Protein AF-A0A5R8Y5Y8-F1 (afdb_monomer)

Sequence (75 aa):
MSDYDVIKVRATGLKLSGLLWSHYRRRIVGAVEAVLVSNPGLSAFVELPLGAEIKVPVASSFEAAEQITAVRIFD

Nearest PDB structures (foldseek):
  7bax-assembly1_A  TM=6.794E-01  e=1.456E+00  Lotus japonicus

Solvent-accessible surface area (backbone atoms only — not comparable to full-atom values): 4835 Å² total; per-residue (Å²): 130,76,73,47,45,78,46,68,35,86,49,77,85,38,32,67,70,58,52,48,38,71,70,66,74,52,93,62,89,65,50,68,59,54,29,42,71,66,32,80,72,55,80,79,44,86,44,49,59,69,67,39,74,43,50,38,64,41,77,70,74,52,57,74,71,66,69,66,80,83,73,82,90,77,134

Structure (mmCIF, N/CA/C/O backbone):
data_AF-A0A5R8Y5Y8-F1
#
_entry.id   AF-A0A5R8Y5Y8-F1
#
loop_
_atom_site.group_PDB
_atom_site.id
_atom_site.type_symbol
_atom_site.label_atom_id
_atom_site.label_alt_id
_atom_site.label_comp_id
_atom_site.label_asym_id
_atom_site.label_entity_id
_atom_site.label_seq_id
_atom_site.pdbx_PDB_ins_code
_atom_site.Cartn_x
_atom_site.Cartn_y
_atom_site.Cartn_z
_atom_site.occupancy
_atom_site.B_iso_or_equiv
_atom_site.auth_seq_id
_atom_site.auth_comp_id
_atom_site.auth_asym_id
_atom_site.auth_atom_id
_atom_site.pdbx_PDB_model_num
ATOM 1 N N . MET A 1 1 ? 20.810 -2.034 -1.573 1.00 52.81 1 MET A N 1
ATOM 2 C CA . MET A 1 1 ? 19.709 -1.061 -1.413 1.00 52.81 1 MET A CA 1
ATOM 3 C C . MET A 1 1 ? 18.442 -1.878 -1.296 1.00 52.81 1 MET A C 1
ATOM 5 O O . MET A 1 1 ? 18.348 -2.854 -2.023 1.00 52.81 1 MET A O 1
ATOM 9 N N . SER A 1 2 ? 17.554 -1.584 -0.348 1.00 63.44 2 SER A N 1
ATOM 10 C CA . SER A 1 2 ? 16.295 -2.330 -0.245 1.00 63.44 2 SER A CA 1
ATOM 11 C C . SER A 1 2 ? 15.447 -2.077 -1.490 1.00 63.44 2 SER A C 1
ATOM 13 O O . SER A 1 2 ? 15.344 -0.935 -1.927 1.00 63.44 2 SER A O 1
ATOM 15 N N . ASP A 1 3 ? 14.820 -3.119 -2.033 1.00 86.81 3 ASP A N 1
ATOM 16 C CA . ASP A 1 3 ? 13.979 -3.035 -3.241 1.00 86.81 3 ASP A CA 1
ATOM 17 C C . ASP A 1 3 ? 12.615 -2.358 -2.987 1.00 86.81 3 ASP A C 1
ATOM 19 O O . ASP A 1 3 ? 11.747 -2.306 -3.864 1.00 86.81 3 ASP A O 1
ATOM 23 N N . TYR A 1 4 ? 12.407 -1.856 -1.767 1.00 92.62 4 TYR A N 1
ATOM 24 C CA . TYR A 1 4 ? 11.177 -1.249 -1.287 1.00 92.62 4 TYR A CA 1
ATOM 25 C C . TYR A 1 4 ? 11.447 -0.158 -0.244 1.00 92.62 4 TYR A C 1
ATOM 27 O O . TYR A 1 4 ? 12.352 -0.270 0.586 1.00 92.62 4 TYR A O 1
ATOM 35 N N . ASP A 1 5 ? 10.581 0.847 -0.250 1.00 94.31 5 ASP A N 1
ATOM 36 C CA . ASP A 1 5 ? 10.412 1.848 0.793 1.00 94.31 5 ASP A CA 1
ATOM 37 C C . ASP A 1 5 ? 9.289 1.433 1.752 1.00 94.31 5 ASP A C 1
ATOM 39 O O . ASP A 1 5 ? 8.344 0.735 1.378 1.00 94.31 5 ASP A O 1
ATOM 43 N N . VAL A 1 6 ? 9.366 1.874 3.009 1.00 95.38 6 VAL A N 1
ATOM 44 C CA . VAL A 1 6 ? 8.284 1.693 3.988 1.00 95.38 6 VAL A CA 1
ATOM 45 C C . VAL A 1 6 ? 7.621 3.038 4.241 1.00 95.38 6 VAL A C 1
ATOM 47 O O . VAL A 1 6 ? 8.235 3.962 4.775 1.00 95.38 6 VAL A O 1
ATOM 50 N N . ILE A 1 7 ? 6.351 3.152 3.858 1.00 95.19 7 ILE A N 1
ATOM 51 C CA . ILE A 1 7 ? 5.582 4.390 3.970 1.00 95.19 7 ILE A CA 1
ATOM 52 C C . ILE A 1 7 ? 4.554 4.239 5.083 1.00 95.19 7 ILE A C 1
ATOM 54 O O . ILE A 1 7 ? 3.675 3.380 5.028 1.00 95.19 7 ILE A O 1
ATOM 58 N N . LYS A 1 8 ? 4.642 5.115 6.087 1.00 96.19 8 LYS A N 1
ATOM 59 C CA . LYS A 1 8 ? 3.652 5.195 7.162 1.00 96.19 8 LYS A CA 1
ATOM 60 C C . LYS A 1 8 ? 2.462 6.049 6.739 1.00 96.19 8 LYS A C 1
ATOM 62 O O . LYS A 1 8 ? 2.639 7.203 6.344 1.00 96.19 8 LYS A O 1
ATOM 67 N N . VAL A 1 9 ? 1.251 5.523 6.886 1.00 95.00 9 VAL A N 1
ATOM 68 C CA . VAL A 1 9 ? 0.003 6.249 6.618 1.00 95.00 9 VAL A CA 1
ATOM 69 C C . VAL A 1 9 ? -0.224 7.286 7.717 1.00 95.00 9 VAL A C 1
ATOM 71 O O . VAL A 1 9 ? -0.388 6.940 8.886 1.00 95.00 9 VAL A O 1
ATOM 74 N N . ARG A 1 10 ? -0.220 8.573 7.354 1.00 92.06 10 ARG A N 1
ATOM 75 C CA . ARG A 1 10 ? -0.339 9.698 8.307 1.00 92.06 10 ARG A CA 1
ATOM 76 C C . ARG A 1 10 ? -1.683 10.427 8.263 1.00 92.06 10 ARG A C 1
ATOM 78 O O . ARG A 1 10 ? -1.904 11.305 9.087 1.00 92.06 10 ARG A O 1
ATOM 85 N N . ALA A 1 11 ? -2.556 10.083 7.321 1.00 89.62 11 ALA A N 1
ATOM 86 C CA . ALA A 1 11 ? -3.850 10.730 7.131 1.00 89.62 11 ALA A CA 1
ATOM 87 C C . ALA A 1 11 ? -4.952 9.688 6.906 1.00 89.62 11 ALA A C 1
ATOM 89 O O . ALA A 1 11 ? -4.699 8.633 6.324 1.00 89.62 11 ALA A O 1
ATOM 90 N N . THR A 1 12 ? -6.162 10.000 7.367 1.00 90.75 12 THR A N 1
ATOM 91 C CA . THR A 1 12 ? -7.384 9.232 7.091 1.00 90.75 12 TH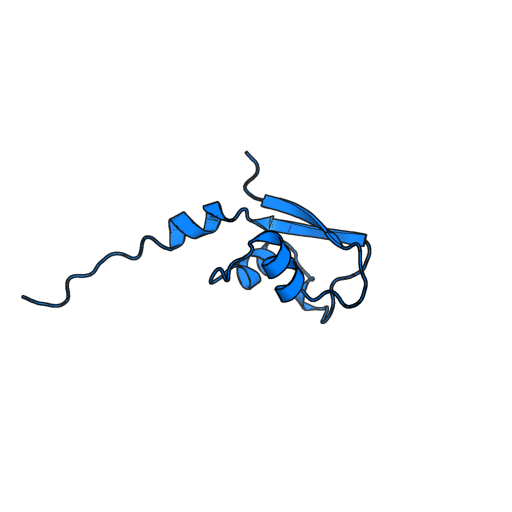R A CA 1
ATOM 92 C C . THR A 1 12 ? -7.898 9.526 5.678 1.00 90.75 12 THR A C 1
ATOM 94 O O . THR A 1 12 ? -7.494 10.514 5.063 1.00 90.75 12 THR A O 1
ATOM 97 N N . GLY A 1 13 ? -8.751 8.660 5.118 1.00 91.94 13 GLY A N 1
ATOM 98 C CA . GLY A 1 13 ? -9.278 8.846 3.759 1.00 91.94 13 GLY A CA 1
ATOM 99 C C . GLY A 1 13 ? -8.279 8.554 2.632 1.00 91.94 13 GLY A C 1
ATOM 100 O O . GLY A 1 13 ? -8.607 8.691 1.452 1.00 91.94 13 GLY A O 1
ATOM 101 N N . LEU A 1 14 ? -7.037 8.176 2.961 1.00 94.62 14 LEU A N 1
ATOM 102 C CA . LEU A 1 14 ? -5.991 7.967 1.967 1.00 94.62 14 LEU A CA 1
ATOM 103 C C . LEU A 1 14 ? -6.213 6.641 1.239 1.00 94.62 14 LEU A C 1
ATOM 105 O O . LEU A 1 14 ? -6.160 5.575 1.840 1.00 94.62 14 LEU A O 1
ATOM 109 N N . LYS A 1 15 ? -6.403 6.693 -0.077 1.00 95.00 15 LYS A N 1
ATOM 110 C CA . LYS A 1 15 ? -6.466 5.496 -0.926 1.00 95.00 15 LYS A CA 1
ATOM 111 C C . LYS A 1 15 ? -5.072 5.072 -1.372 1.00 95.00 15 LYS A C 1
ATOM 113 O O . LYS A 1 15 ? -4.191 5.916 -1.549 1.00 95.00 15 LYS A O 1
ATOM 118 N N . LEU A 1 16 ? -4.905 3.779 -1.657 1.00 93.88 16 LEU A N 1
ATOM 119 C CA . LEU A 1 16 ? -3.648 3.233 -2.176 1.00 93.88 16 LEU A CA 1
ATOM 120 C C . LEU A 1 16 ? -3.175 3.969 -3.438 1.00 93.88 16 LEU A C 1
ATOM 122 O O . LEU A 1 16 ? -2.025 4.385 -3.512 1.00 93.88 16 LEU A O 1
ATOM 126 N N . SER A 1 17 ? -4.070 4.226 -4.393 1.00 92.12 17 SER A N 1
ATOM 127 C CA . SER A 1 17 ? -3.745 4.984 -5.608 1.00 92.12 17 SER A CA 1
ATOM 128 C C . SER A 1 17 ? -3.230 6.400 -5.321 1.00 92.12 17 SER A C 1
ATOM 130 O O . SER A 1 17 ? -2.299 6.855 -5.981 1.00 92.12 17 SER A O 1
ATOM 132 N N . GLY A 1 18 ? -3.788 7.081 -4.316 1.00 93.88 18 GLY A N 1
ATOM 133 C CA . GLY A 1 18 ? -3.333 8.406 -3.887 1.00 93.88 18 GLY A CA 1
ATOM 134 C C . GLY A 1 18 ? -1.944 8.369 -3.248 1.00 93.88 18 GLY A C 1
ATOM 135 O O . GLY A 1 18 ? -1.109 9.226 -3.538 1.00 93.88 18 GLY A O 1
ATOM 136 N N . LEU A 1 19 ? -1.668 7.343 -2.436 1.00 94.69 19 LEU A N 1
ATOM 137 C CA . LEU A 1 19 ? -0.343 7.119 -1.857 1.00 94.69 19 LEU A CA 1
ATOM 138 C C . LEU A 1 19 ? 0.706 6.877 -2.950 1.00 94.69 19 LEU A C 1
ATOM 140 O O . LEU A 1 19 ? 1.743 7.540 -2.953 1.00 94.69 19 LEU A O 1
ATOM 144 N N . LEU A 1 20 ? 0.420 5.990 -3.908 1.00 94.62 20 LEU A N 1
ATOM 145 C CA . LEU A 1 20 ? 1.343 5.684 -5.005 1.00 94.62 20 LEU A CA 1
ATOM 146 C C . LEU A 1 20 ? 1.561 6.888 -5.925 1.00 94.62 20 LEU A C 1
ATOM 148 O O . LEU A 1 20 ? 2.691 7.138 -6.337 1.00 94.62 20 LEU A O 1
ATOM 152 N N . TRP A 1 21 ? 0.523 7.685 -6.190 1.00 94.25 21 TRP A N 1
ATOM 153 C CA . TRP A 1 21 ? 0.668 8.941 -6.928 1.00 94.25 21 TRP A CA 1
ATOM 154 C C . TRP A 1 21 ? 1.595 9.927 -6.211 1.00 94.25 21 TRP A C 1
ATOM 156 O O . TRP A 1 21 ? 2.482 10.512 -6.831 1.00 94.25 21 TRP A O 1
ATOM 166 N N . SER A 1 22 ? 1.426 10.097 -4.897 1.00 93.06 22 SER A N 1
ATOM 167 C CA . SER A 1 22 ? 2.280 10.988 -4.108 1.00 93.06 22 SER A CA 1
ATOM 168 C C . SER A 1 22 ? 3.732 10.513 -4.061 1.00 93.06 22 SER A C 1
ATOM 170 O O . SER A 1 22 ? 4.638 11.349 -4.034 1.00 93.06 22 SER A O 1
ATOM 172 N N . HIS A 1 23 ? 3.944 9.196 -4.026 1.00 93.94 23 HIS A N 1
ATOM 173 C CA . HIS A 1 23 ? 5.266 8.590 -3.935 1.00 93.94 23 HIS A CA 1
ATOM 174 C C . HIS A 1 23 ? 6.004 8.601 -5.281 1.00 93.94 23 HIS A C 1
ATOM 176 O O . HIS A 1 23 ? 7.106 9.134 -5.361 1.00 93.94 23 HIS A O 1
ATOM 182 N N . TYR A 1 24 ? 5.388 8.095 -6.353 1.00 93.56 24 TYR A N 1
ATOM 183 C CA . TYR A 1 24 ? 6.045 7.978 -7.659 1.00 93.56 24 TYR A CA 1
ATOM 184 C C . TYR A 1 24 ? 5.946 9.234 -8.526 1.00 93.56 24 TYR A C 1
ATOM 186 O O . TYR A 1 24 ? 6.726 9.381 -9.462 1.00 93.56 24 TYR A O 1
ATOM 194 N N . ARG A 1 25 ? 4.963 10.116 -8.278 1.00 93.31 25 ARG A N 1
ATOM 195 C CA . ARG A 1 25 ? 4.649 11.303 -9.107 1.00 93.31 25 ARG A CA 1
ATOM 196 C C . ARG A 1 25 ? 4.370 11.004 -10.588 1.00 93.31 25 ARG A C 1
ATOM 198 O O . ARG A 1 25 ? 4.299 11.919 -11.401 1.00 93.31 25 ARG A O 1
ATOM 205 N N . ARG A 1 26 ? 4.167 9.731 -10.928 1.00 91.19 26 ARG A N 1
ATOM 206 C CA . ARG A 1 26 ? 3.791 9.226 -12.249 1.00 91.19 26 ARG A CA 1
ATOM 207 C C . ARG A 1 26 ? 2.932 7.977 -12.087 1.00 91.19 26 ARG A C 1
ATOM 209 O O . ARG A 1 26 ? 2.942 7.337 -11.035 1.00 91.19 26 ARG A O 1
ATOM 216 N N . ARG A 1 27 ? 2.203 7.610 -13.139 1.00 88.12 27 ARG A N 1
ATOM 217 C CA . ARG A 1 27 ? 1.520 6.315 -13.201 1.00 88.12 27 ARG A CA 1
ATOM 218 C C . ARG A 1 27 ? 2.540 5.243 -13.584 1.00 88.12 27 ARG A C 1
ATOM 220 O O . ARG A 1 27 ? 3.211 5.391 -14.596 1.00 88.12 27 ARG A O 1
ATOM 227 N N . ILE A 1 28 ? 2.620 4.178 -12.793 1.00 90.19 28 ILE A N 1
ATOM 228 C CA . ILE A 1 28 ? 3.433 2.991 -13.082 1.00 90.19 28 ILE A CA 1
ATOM 229 C C . ILE A 1 28 ? 2.478 1.804 -13.220 1.00 90.19 28 ILE A C 1
ATOM 231 O O . ILE A 1 28 ? 1.644 1.572 -12.340 1.00 90.19 28 ILE A O 1
ATOM 235 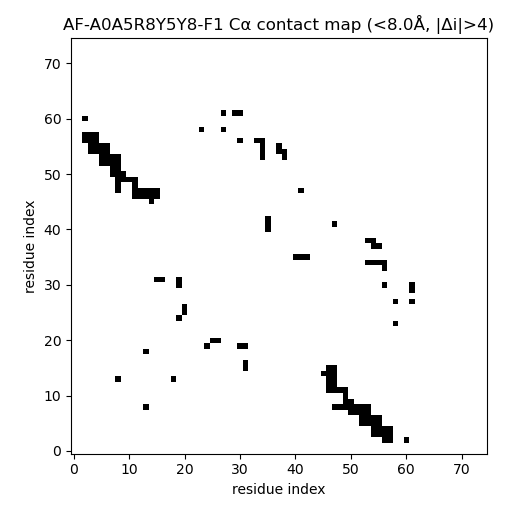N N . VAL A 1 29 ? 2.549 1.095 -14.346 1.00 88.50 29 VAL A N 1
ATOM 236 C CA . VAL A 1 29 ? 1.728 -0.100 -14.600 1.00 88.50 29 VAL A CA 1
ATOM 237 C C . VAL A 1 29 ? 2.194 -1.230 -13.677 1.00 88.50 29 VAL A C 1
ATOM 239 O O . VAL A 1 29 ? 3.391 -1.417 -13.492 1.00 88.50 29 VAL A O 1
ATOM 242 N N . GLY A 1 30 ? 1.263 -1.963 -13.060 1.00 90.69 30 GLY A N 1
ATOM 243 C CA . GLY A 1 30 ? 1.588 -3.074 -12.153 1.00 90.69 30 GLY A CA 1
ATOM 244 C C . GLY A 1 30 ? 1.959 -2.665 -10.720 1.00 90.69 30 GLY A C 1
ATOM 245 O O . GLY A 1 30 ? 2.166 -3.527 -9.865 1.00 90.69 30 GLY A O 1
ATOM 246 N N . ALA A 1 31 ? 2.056 -1.364 -10.421 1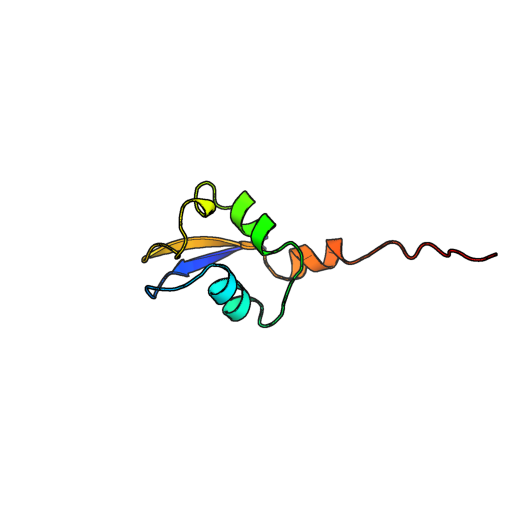.00 92.31 31 ALA A N 1
ATOM 247 C CA . ALA A 1 31 ? 2.491 -0.896 -9.105 1.00 92.31 31 ALA A CA 1
ATOM 248 C C . ALA A 1 31 ? 1.482 -1.195 -7.986 1.00 92.31 31 ALA A C 1
ATOM 250 O O . ALA A 1 31 ? 1.881 -1.497 -6.864 1.00 92.31 31 ALA A O 1
ATOM 251 N N . VAL A 1 32 ? 0.179 -1.137 -8.277 1.00 93.62 32 VAL A N 1
ATOM 252 C CA . VAL A 1 32 ? -0.863 -1.465 -7.291 1.00 93.62 32 VAL A CA 1
ATOM 253 C C . VAL A 1 32 ? -0.773 -2.942 -6.922 1.00 93.62 32 VAL A C 1
ATOM 255 O O . VAL A 1 32 ? -0.738 -3.287 -5.745 1.00 93.62 32 VAL A O 1
ATOM 258 N N . GLU A 1 33 ? -0.679 -3.801 -7.929 1.00 93.56 33 GLU A N 1
ATOM 259 C CA . GLU A 1 33 ? -0.581 -5.248 -7.800 1.00 93.56 33 GLU A CA 1
ATOM 260 C C . GLU A 1 33 ? 0.670 -5.635 -7.004 1.00 93.56 33 GLU A C 1
ATOM 262 O O . GLU A 1 33 ? 0.574 -6.392 -6.040 1.00 93.56 33 GLU A O 1
ATOM 267 N N . ALA A 1 34 ? 1.825 -5.046 -7.327 1.00 94.06 34 ALA A N 1
ATOM 268 C CA . ALA A 1 34 ? 3.078 -5.302 -6.620 1.00 94.06 34 ALA A CA 1
ATOM 269 C C . ALA A 1 34 ? 3.015 -4.916 -5.130 1.00 94.06 34 ALA A C 1
ATOM 271 O O . ALA A 1 34 ? 3.548 -5.623 -4.266 1.00 94.06 34 ALA A O 1
ATOM 272 N N . VAL A 1 35 ? 2.328 -3.816 -4.806 1.00 95.31 35 VAL A N 1
ATOM 273 C CA . VAL A 1 35 ? 2.122 -3.390 -3.416 1.00 95.31 35 VAL A CA 1
ATOM 274 C C . VAL A 1 35 ? 1.165 -4.333 -2.695 1.00 95.31 35 VAL A C 1
ATOM 276 O O . VAL A 1 35 ? 1.440 -4.711 -1.559 1.00 95.31 35 VAL A O 1
ATOM 279 N N . LEU A 1 36 ? 0.079 -4.769 -3.334 1.00 94.94 36 LEU A N 1
ATOM 280 C CA . LEU A 1 36 ? -0.855 -5.729 -2.735 1.00 94.94 36 LEU A CA 1
ATOM 281 C C . LEU A 1 36 ? -0.202 -7.093 -2.471 1.00 94.94 36 LEU A C 1
ATOM 283 O O . LEU A 1 36 ? -0.439 -7.682 -1.420 1.00 94.94 36 LEU A O 1
ATOM 287 N N . VAL A 1 37 ? 0.668 -7.562 -3.369 1.00 94.75 37 VAL A N 1
ATOM 288 C CA . VAL A 1 37 ? 1.458 -8.790 -3.170 1.00 94.75 37 VAL A CA 1
ATOM 289 C C . VAL A 1 37 ? 2.396 -8.656 -1.967 1.00 94.75 37 VAL A C 1
ATOM 291 O O . VAL A 1 37 ? 2.530 -9.585 -1.174 1.00 94.75 37 VAL A O 1
ATOM 294 N N . SER A 1 38 ? 3.014 -7.486 -1.795 1.00 94.56 38 SER A N 1
ATOM 295 C CA . SER A 1 38 ? 3.970 -7.231 -0.709 1.00 94.56 38 SER A CA 1
ATOM 296 C C . SER A 1 38 ? 3.314 -6.943 0.649 1.00 94.56 38 SER A C 1
ATOM 298 O O . SER A 1 38 ? 3.996 -6.972 1.675 1.00 94.56 38 SER A O 1
ATOM 300 N N . ASN A 1 39 ? 2.006 -6.663 0.671 1.00 95.81 39 ASN A N 1
ATOM 301 C CA . ASN A 1 39 ? 1.242 -6.302 1.867 1.00 95.81 39 ASN A CA 1
ATOM 302 C C . ASN A 1 39 ? -0.062 -7.122 1.930 1.00 95.81 39 ASN A C 1
ATOM 304 O O . ASN A 1 39 ? -1.133 -6.627 1.557 1.00 95.81 39 ASN A O 1
ATOM 308 N N . PRO A 1 40 ? 0.006 -8.377 2.408 1.00 94.19 40 PRO A N 1
ATOM 309 C CA . PRO A 1 40 ? -1.157 -9.252 2.491 1.00 94.19 40 PRO A CA 1
ATOM 310 C C . PRO A 1 40 ? -2.258 -8.635 3.359 1.00 94.19 40 PRO A C 1
ATOM 312 O O . PRO A 1 40 ? -1.991 -8.101 4.433 1.00 94.19 40 PRO A O 1
ATOM 315 N N . GLY A 1 41 ? -3.507 -8.711 2.898 1.00 92.69 41 GLY A N 1
ATOM 316 C CA . GLY A 1 41 ? -4.662 -8.155 3.613 1.00 92.69 41 GLY A CA 1
ATOM 317 C C . GLY A 1 41 ? -4.902 -6.662 3.379 1.00 92.69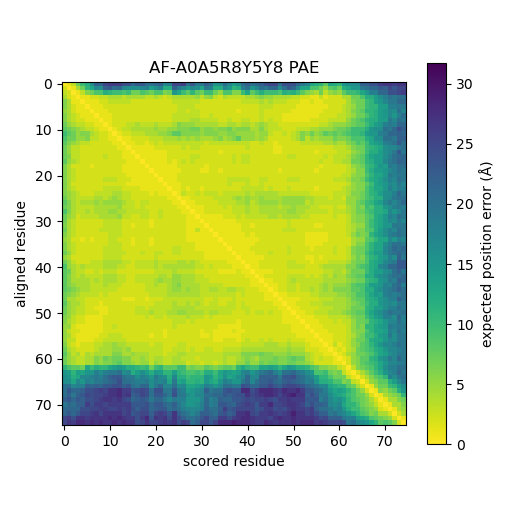 41 GLY A C 1
ATOM 318 O O . GLY A 1 41 ? -5.970 -6.171 3.736 1.00 92.69 41 GLY A O 1
ATOM 319 N N . LEU A 1 42 ? -3.991 -5.943 2.710 1.00 93.94 42 LEU A N 1
ATOM 320 C CA . LEU A 1 42 ? -4.201 -4.530 2.374 1.00 93.94 42 LEU A CA 1
ATOM 321 C C . LEU A 1 42 ? -5.411 -4.326 1.445 1.00 93.94 42 LEU A C 1
ATOM 323 O O . LEU A 1 42 ? -6.104 -3.318 1.545 1.00 93.94 42 LEU A O 1
ATOM 327 N N . SER A 1 43 ? -5.709 -5.308 0.588 1.00 93.38 43 SER A N 1
ATOM 328 C CA . SER A 1 43 ? -6.861 -5.295 -0.324 1.00 93.38 43 SER A CA 1
ATOM 329 C C . SER A 1 43 ? -8.220 -5.374 0.377 1.00 93.38 43 SER A C 1
ATOM 331 O O . SER A 1 43 ? -9.236 -5.109 -0.259 1.00 93.38 43 SER A O 1
ATOM 333 N N . ALA A 1 44 ? -8.265 -5.744 1.661 1.00 94.25 44 ALA A N 1
ATOM 334 C CA . ALA A 1 44 ? -9.507 -5.768 2.432 1.00 94.25 44 ALA A CA 1
ATOM 335 C C . ALA A 1 44 ? -10.012 -4.356 2.777 1.00 94.25 44 ALA A C 1
ATOM 337 O O . ALA A 1 44 ? -11.154 -4.196 3.204 1.00 94.25 44 ALA A O 1
ATOM 338 N N . PHE A 1 45 ? -9.173 -3.333 2.592 1.00 92.69 45 PHE A N 1
ATOM 339 C CA . PHE A 1 45 ? -9.482 -1.963 2.959 1.00 92.69 45 PHE A CA 1
ATOM 340 C C . PHE A 1 45 ? -9.709 -1.090 1.724 1.00 92.69 45 PHE A C 1
ATOM 342 O O . PHE A 1 45 ? -8.889 -1.039 0.808 1.00 92.69 45 PHE A O 1
ATOM 349 N N . VAL A 1 46 ? -10.814 -0.343 1.727 1.00 91.06 46 VAL A N 1
ATOM 350 C CA . VAL A 1 46 ? -11.079 0.696 0.715 1.00 91.06 46 VAL A CA 1
ATOM 351 C C . VAL A 1 46 ?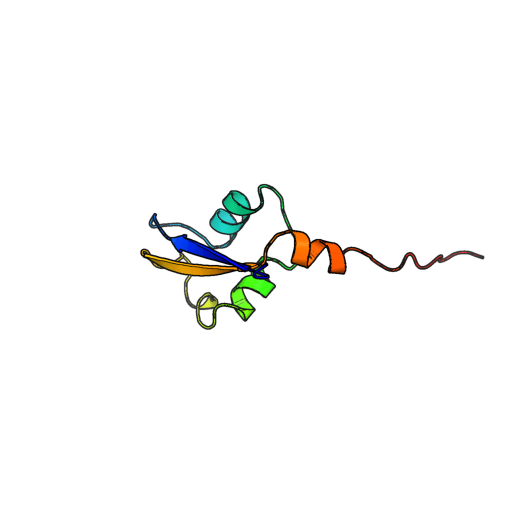 -10.155 1.903 0.921 1.00 91.06 46 VAL A C 1
ATOM 353 O O . VAL A 1 46 ? -9.720 2.538 -0.043 1.00 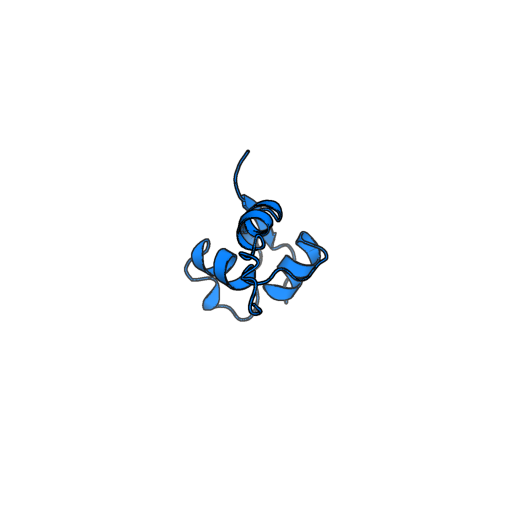91.06 46 VAL A O 1
ATOM 356 N N . GLU A 1 47 ? -9.835 2.201 2.180 1.00 95.44 47 GLU A N 1
ATOM 357 C CA . GLU A 1 47 ? -8.947 3.280 2.606 1.00 95.44 47 GLU A CA 1
ATOM 358 C C . GLU A 1 47 ? -7.829 2.720 3.477 1.00 95.44 47 GLU A C 1
ATOM 360 O O . GLU A 1 47 ? -8.036 1.803 4.266 1.00 95.44 47 GLU A O 1
ATOM 365 N N . LEU A 1 48 ? -6.633 3.281 3.344 1.00 95.00 48 LEU A N 1
ATOM 366 C CA . LEU A 1 48 ? -5.466 2.802 4.057 1.00 95.00 48 LEU A CA 1
ATOM 367 C C . LEU A 1 48 ? -5.611 3.053 5.569 1.00 95.00 48 LEU A C 1
ATOM 369 O O . LEU A 1 48 ? -5.916 4.180 5.973 1.00 95.00 48 LEU A O 1
ATOM 373 N N . PRO A 1 49 ? -5.359 2.037 6.414 1.00 94.00 49 PRO A N 1
ATOM 374 C CA . PRO A 1 49 ? -5.472 2.189 7.856 1.00 94.00 49 PRO A CA 1
ATOM 375 C C . PRO A 1 49 ? -4.446 3.197 8.386 1.00 94.00 49 PRO A C 1
ATOM 377 O O . PRO A 1 49 ? -3.261 3.143 8.052 1.00 94.00 49 PRO A O 1
ATOM 380 N N . LEU A 1 50 ? -4.901 4.125 9.231 1.00 94.94 50 LEU A N 1
ATOM 381 C CA . LEU A 1 50 ? -4.038 5.145 9.823 1.00 94.94 50 LEU A CA 1
ATOM 382 C C . LEU A 1 50 ? -2.923 4.492 10.650 1.00 94.94 50 LEU A C 1
ATOM 384 O O . LEU A 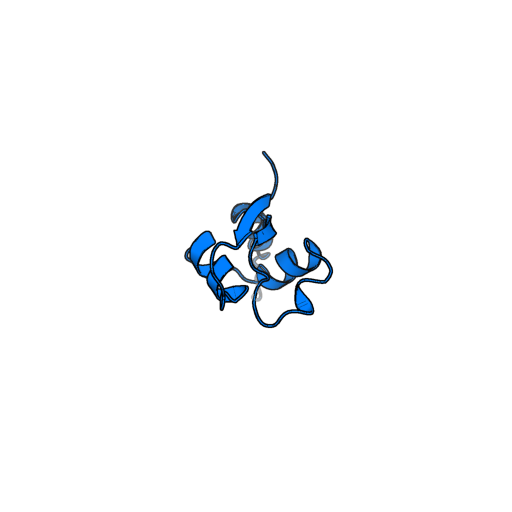1 50 ? -3.165 3.587 11.443 1.00 94.94 50 LEU A O 1
ATOM 388 N N . GLY A 1 51 ? -1.695 4.976 10.480 1.00 94.06 51 GLY A N 1
ATOM 389 C CA . GLY A 1 51 ? -0.522 4.460 11.178 1.00 94.06 51 GLY A CA 1
ATOM 390 C C . GLY A 1 51 ? 0.050 3.170 10.596 1.00 94.06 51 GLY A C 1
ATOM 391 O O . GLY A 1 51 ? 1.124 2.771 11.041 1.00 94.06 51 GLY A O 1
ATOM 392 N N . ALA A 1 52 ? -0.602 2.560 9.601 1.00 93.94 52 ALA A N 1
ATOM 393 C CA . ALA A 1 52 ? -0.087 1.375 8.933 1.00 93.94 52 ALA A CA 1
ATOM 394 C C . ALA A 1 52 ? 1.220 1.670 8.196 1.00 93.94 52 ALA A C 1
ATOM 396 O O . ALA A 1 52 ? 1.410 2.754 7.637 1.00 93.94 52 ALA A O 1
ATOM 397 N N . GLU A 1 53 ? 2.103 0.681 8.187 1.00 96.12 53 GLU A N 1
ATOM 398 C CA . GLU A 1 53 ? 3.362 0.705 7.456 1.00 96.12 53 GLU A CA 1
ATOM 399 C C . GLU A 1 53 ? 3.207 -0.137 6.196 1.00 96.12 53 GLU A C 1
ATOM 401 O O . GLU A 1 53 ? 2.952 -1.337 6.265 1.00 96.12 53 GLU A O 1
ATOM 406 N N . ILE A 1 54 ? 3.319 0.511 5.040 1.00 96.06 54 ILE A N 1
ATOM 407 C CA . ILE A 1 54 ? 3.095 -0.117 3.741 1.00 96.06 54 ILE A CA 1
ATOM 408 C C . ILE A 1 54 ? 4.433 -0.249 3.038 1.00 96.06 54 ILE A C 1
ATOM 410 O O . ILE A 1 54 ? 5.133 0.744 2.834 1.00 96.06 54 ILE A O 1
ATOM 414 N N . LYS A 1 55 ? 4.771 -1.476 2.644 1.00 96.50 55 LYS A N 1
ATOM 415 C CA . LYS A 1 55 ? 5.925 -1.755 1.789 1.00 96.50 55 LYS A CA 1
ATOM 416 C C . LYS A 1 55 ? 5.596 -1.357 0.357 1.00 96.50 55 LYS A C 1
ATOM 418 O O . LYS A 1 55 ? 4.670 -1.907 -0.237 1.00 96.50 55 LYS A O 1
ATOM 423 N N . VAL A 1 56 ? 6.345 -0.417 -0.193 1.00 95.81 56 VAL A N 1
ATOM 424 C CA . VAL A 1 56 ? 6.147 0.116 -1.539 1.00 95.81 56 VAL A CA 1
ATOM 425 C C . VAL A 1 56 ? 7.422 -0.111 -2.341 1.00 95.81 56 VAL A C 1
ATOM 427 O O . VAL A 1 56 ? 8.459 0.415 -1.953 1.00 95.81 56 VAL A O 1
ATOM 430 N N . PRO A 1 57 ? 7.396 -0.901 -3.427 1.00 94.12 57 PRO A N 1
ATOM 431 C CA . PRO A 1 57 ? 8.587 -1.128 -4.240 1.00 94.12 57 PRO A CA 1
ATOM 432 C C . PRO A 1 57 ? 9.140 0.184 -4.802 1.00 94.12 57 PRO A C 1
ATOM 434 O O . PRO A 1 57 ? 8.369 1.069 -5.180 1.00 94.12 57 PRO A O 1
ATOM 437 N N . VAL A 1 58 ? 10.460 0.314 -4.897 1.00 92.94 58 VAL A N 1
ATOM 438 C CA . VAL A 1 58 ? 11.066 1.509 -5.503 1.00 92.94 58 VAL A CA 1
ATOM 439 C C . VAL A 1 58 ? 10.745 1.585 -7.001 1.00 92.94 58 VAL A C 1
ATOM 441 O O . VAL A 1 58 ? 10.553 0.567 -7.665 1.00 92.94 58 VAL A O 1
ATOM 444 N N . ALA A 1 59 ? 10.685 2.796 -7.563 1.00 89.56 59 ALA A N 1
ATOM 445 C CA . ALA A 1 59 ? 10.265 2.997 -8.956 1.00 89.56 59 ALA A CA 1
ATOM 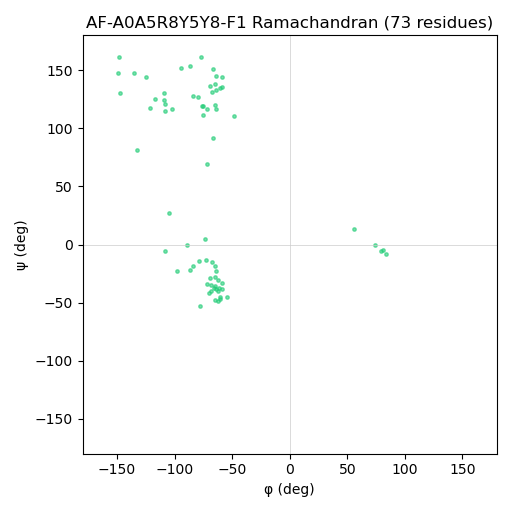446 C C . ALA A 1 59 ? 11.148 2.252 -9.981 1.00 89.56 59 ALA A C 1
ATOM 448 O O . ALA A 1 59 ? 10.638 1.781 -10.997 1.00 89.56 59 ALA A O 1
ATOM 449 N N . SER A 1 60 ? 12.446 2.111 -9.701 1.00 87.69 60 SER A N 1
ATOM 450 C CA . SER A 1 60 ? 13.406 1.391 -10.549 1.00 87.69 60 SER A CA 1
ATOM 451 C C . SER A 1 60 ? 13.107 -0.106 -10.670 1.00 87.69 60 SER A C 1
ATOM 453 O O . SER A 1 60 ? 13.478 -0.717 -11.669 1.00 87.69 60 SER A O 1
ATOM 455 N N . SER A 1 61 ? 12.385 -0.696 -9.712 1.00 85.56 61 SER A N 1
ATOM 456 C CA . SER A 1 61 ? 11.972 -2.106 -9.762 1.00 85.56 61 SER A CA 1
ATOM 457 C C . SER A 1 61 ? 11.002 -2.401 -10.912 1.00 85.56 61 SER A C 1
ATOM 459 O O . SER A 1 61 ? 10.852 -3.554 -11.305 1.00 85.56 61 SER A O 1
ATOM 461 N N . PHE A 1 62 ? 10.359 -1.371 -11.471 1.00 83.00 62 PHE A N 1
ATOM 462 C CA . PHE A 1 62 ? 9.412 -1.504 -12.580 1.00 83.00 62 PHE A CA 1
ATOM 463 C C . PHE A 1 62 ? 10.041 -1.211 -13.948 1.00 83.00 62 PHE A C 1
ATOM 465 O O . PHE A 1 62 ? 9.561 -1.717 -14.957 1.00 83.00 62 PHE A O 1
ATOM 472 N N . GLU A 1 63 ? 11.138 -0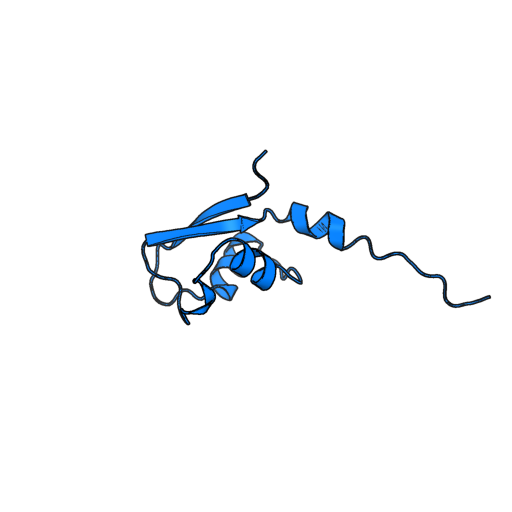.451 -14.004 1.00 69.81 63 GLU A N 1
ATOM 473 C CA . GLU A 1 63 ? 11.804 -0.092 -15.268 1.00 69.81 63 GLU A CA 1
ATOM 474 C C . GLU A 1 63 ? 12.481 -1.302 -15.930 1.00 69.81 63 GLU A C 1
ATOM 476 O O . GLU A 1 63 ? 12.534 -1.397 -17.154 1.00 69.81 63 GLU A O 1
ATOM 481 N N . ALA A 1 64 ? 12.909 -2.289 -15.135 1.00 58.47 64 ALA A N 1
ATOM 482 C CA . ALA A 1 64 ? 13.389 -3.572 -15.650 1.00 58.47 64 ALA A CA 1
ATOM 483 C C . ALA A 1 64 ? 12.289 -4.382 -16.368 1.00 58.47 64 ALA A C 1
ATOM 485 O O . ALA A 1 64 ? 12.592 -5.157 -17.272 1.00 58.47 64 ALA A O 1
ATOM 486 N N . ALA A 1 65 ? 11.018 -4.195 -15.994 1.00 54.81 65 ALA A N 1
ATOM 487 C CA . ALA A 1 65 ? 9.883 -4.886 -16.608 1.00 54.81 65 ALA A CA 1
ATOM 488 C C . ALA A 1 65 ? 9.379 -4.195 -17.891 1.00 54.81 65 ALA A C 1
ATOM 490 O O . ALA A 1 65 ? 8.694 -4.823 -18.695 1.00 54.81 65 ALA A O 1
ATOM 491 N N . GLU A 1 66 ? 9.727 -2.920 -18.103 1.00 53.97 66 GLU A N 1
ATOM 492 C CA . GLU A 1 66 ? 9.294 -2.119 -19.258 1.00 53.97 66 GLU A CA 1
ATOM 493 C C . GLU A 1 66 ? 10.239 -2.242 -20.472 1.00 53.97 66 GLU A C 1
ATOM 495 O O . GLU A 1 66 ? 9.953 -1.693 -21.537 1.00 53.97 66 GLU A O 1
ATOM 500 N N . GLN A 1 67 ? 11.330 -3.017 -20.372 1.00 52.72 67 GLN A N 1
ATOM 501 C CA . GLN A 1 67 ? 12.103 -3.473 -21.537 1.00 52.72 67 GLN A CA 1
ATOM 502 C C . GLN A 1 67 ? 11.309 -4.530 -22.317 1.00 52.72 67 GLN A C 1
ATOM 504 O O . GLN A 1 67 ? 11.622 -5.719 -22.346 1.00 52.72 67 GLN A O 1
ATOM 509 N N . ILE A 1 68 ? 10.232 -4.076 -22.947 1.00 55.69 68 ILE A N 1
ATOM 510 C CA . ILE A 1 68 ? 9.408 -4.863 -23.848 1.00 55.69 68 ILE A CA 1
ATOM 511 C C . ILE A 1 68 ? 10.281 -5.216 -25.055 1.00 55.69 68 ILE A C 1
ATOM 513 O O . ILE A 1 68 ? 10.792 -4.339 -25.753 1.00 55.69 68 ILE A O 1
ATOM 517 N N . THR A 1 69 ? 10.465 -6.514 -25.290 1.00 56.09 69 THR A N 1
ATOM 518 C CA . THR A 1 69 ? 11.078 -7.064 -26.500 1.00 56.09 69 THR A CA 1
ATOM 519 C C . THR A 1 69 ? 10.431 -6.429 -27.731 1.00 56.09 69 THR A C 1
ATOM 521 O O . THR A 1 69 ? 9.267 -6.691 -28.031 1.00 56.09 69 THR A O 1
ATOM 524 N N . ALA A 1 70 ? 11.176 -5.587 -28.449 1.00 58.69 70 ALA A N 1
ATOM 525 C CA . ALA A 1 70 ? 10.760 -5.074 -29.746 1.00 58.69 70 ALA A CA 1
ATOM 526 C C . ALA A 1 70 ? 10.720 -6.242 -30.742 1.00 58.69 70 ALA A C 1
ATOM 528 O O . ALA A 1 70 ? 11.725 -6.590 -31.359 1.00 58.69 70 ALA A O 1
ATOM 529 N N . VAL A 1 71 ? 9.563 -6.887 -30.872 1.00 65.19 71 VAL A N 1
ATOM 530 C CA . VAL A 1 71 ? 9.334 -7.877 -31.924 1.00 65.19 71 VAL A CA 1
ATOM 531 C C . VAL A 1 71 ? 9.130 -7.100 -33.225 1.00 65.19 71 VAL A C 1
ATOM 533 O O . VAL A 1 71 ? 8.141 -6.386 -33.378 1.00 65.19 71 VAL A O 1
ATOM 536 N N . ARG A 1 72 ? 10.084 -7.196 -34.160 1.00 65.88 72 ARG A N 1
ATOM 537 C CA . ARG A 1 72 ? 9.890 -6.734 -35.544 1.00 65.88 72 ARG A CA 1
ATOM 538 C C . ARG A 1 72 ? 8.796 -7.595 -36.178 1.00 65.88 72 ARG A C 1
ATOM 540 O O . ARG A 1 72 ? 8.981 -8.800 -36.300 1.00 65.88 72 ARG A O 1
ATOM 547 N N . ILE A 1 73 ? 7.675 -6.983 -36.561 1.00 73.38 73 ILE A N 1
ATOM 548 C CA . ILE A 1 73 ? 6.521 -7.676 -37.168 1.00 73.38 73 ILE A CA 1
ATOM 549 C C . ILE A 1 73 ? 6.430 -7.423 -38.684 1.00 73.38 73 ILE A C 1
ATOM 551 O O . ILE A 1 73 ? 5.335 -7.459 -39.224 1.00 73.38 73 ILE A O 1
ATOM 555 N N . PHE A 1 74 ? 7.534 -7.142 -39.386 1.00 61.03 74 PHE A N 1
ATOM 556 C CA . PHE A 1 74 ? 7.517 -7.056 -40.855 1.00 61.03 74 PHE A CA 1
ATOM 557 C C . PHE A 1 74 ? 8.852 -7.515 -41.462 1.00 61.03 74 PHE A C 1
ATOM 559 O O . PHE A 1 74 ? 9.910 -7.058 -41.017 1.00 61.03 74 PHE A O 1
ATOM 566 N N . ASP A 1 75 ? 8.744 -8.407 -42.452 1.00 58.47 75 ASP A N 1
ATOM 567 C CA . ASP A 1 75 ? 9.729 -8.722 -43.500 1.00 58.47 75 ASP A CA 1
ATOM 568 C C . ASP A 1 75 ? 9.237 -8.050 -44.795 1.00 58.47 75 ASP A C 1
ATOM 570 O O . ASP A 1 75 ? 8.008 -8.139 -45.053 1.00 58.47 75 ASP A O 1
#

Secondary structure (DSSP, 8-state):
--SEEEEE--STT--HHHHHHHHHSS--TTHHHHHHHHSTTGGG-SSPPTT-EEEEE-THHHHTT----------

Mean predicted aligned error: 7.15 Å

Radius of gyration: 15.09 Å; Cα contacts (8 Å, |Δi|>4): 74; chains: 1; bounding box: 31×21×55 Å

pLDDT: mean 86.42, std 13.69, range [52.72, 96.5]

Foldseek 3Di:
DDQWDKDFAADWPAAPVNVCCVQVVDDAPCQSVVQCVVPPPCVVDRIGDHGDITTGGDPVVRVVVPPPPPDDPDD